Protein AF-A0A0F5JT23-F1 (afdb_monomer)

Structure (mmCIF, N/CA/C/O backbone):
data_AF-A0A0F5JT23-F1
#
_entry.id   AF-A0A0F5JT23-F1
#
loop_
_atom_site.group_PDB
_atom_site.id
_atom_site.type_symbol
_atom_site.label_atom_id
_atom_site.label_alt_id
_atom_site.label_comp_id
_atom_site.label_asym_id
_atom_site.label_entity_id
_atom_site.label_seq_id
_atom_site.pdbx_PDB_ins_code
_atom_site.Cartn_x
_atom_site.Cartn_y
_atom_site.Cartn_z
_atom_site.occupancy
_atom_site.B_iso_or_equiv
_atom_site.auth_seq_id
_atom_site.auth_comp_id
_atom_site.auth_asym_id
_atom_site.auth_atom_id
_atom_site.pdbx_PDB_model_num
ATOM 1 N N . GLY A 1 1 ? 12.161 3.524 -13.249 1.00 69.69 1 GLY A N 1
ATOM 2 C CA . GLY A 1 1 ? 11.222 4.625 -12.947 1.00 69.69 1 GLY A CA 1
ATOM 3 C C . GLY A 1 1 ? 10.825 4.590 -11.484 1.00 69.69 1 GLY A C 1
ATOM 4 O O . GLY A 1 1 ? 11.031 3.558 -10.854 1.00 69.69 1 GLY A O 1
ATOM 5 N N . VAL A 1 2 ? 10.285 5.692 -10.959 1.00 81.62 2 VAL A N 1
ATOM 6 C CA . VAL A 1 2 ? 9.721 5.783 -9.599 1.00 81.62 2 VAL A CA 1
ATOM 7 C C . VAL A 1 2 ? 8.286 6.288 -9.714 1.00 81.62 2 VAL A C 1
ATOM 9 O O . VAL A 1 2 ? 8.037 7.221 -10.479 1.00 81.62 2 VAL A O 1
ATOM 12 N N . LEU A 1 3 ? 7.357 5.660 -8.994 1.00 84.88 3 LEU A N 1
ATOM 13 C CA . LEU A 1 3 ? 5.986 6.149 -8.838 1.00 84.88 3 LEU A CA 1
ATOM 14 C C . LEU A 1 3 ? 5.883 6.924 -7.523 1.00 84.88 3 LEU A C 1
ATOM 16 O O . LEU A 1 3 ? 6.109 6.334 -6.473 1.00 84.88 3 LEU A O 1
ATOM 20 N N . GLU A 1 4 ? 5.520 8.204 -7.578 1.00 87.69 4 GLU A N 1
ATOM 21 C CA . GLU A 1 4 ? 5.377 9.054 -6.391 1.00 87.69 4 GLU A CA 1
ATOM 22 C C . GLU A 1 4 ? 3.902 9.265 -6.023 1.00 87.69 4 GLU A C 1
ATOM 24 O O . GLU A 1 4 ? 3.092 9.677 -6.858 1.00 87.69 4 GLU A O 1
ATOM 29 N N . LEU A 1 5 ? 3.568 9.014 -4.756 1.00 87.38 5 LEU A N 1
ATOM 30 C CA . LEU A 1 5 ? 2.253 9.225 -4.152 1.00 87.38 5 LEU A CA 1
ATOM 31 C C . LEU A 1 5 ? 2.335 10.368 -3.126 1.00 87.38 5 LEU A C 1
ATOM 33 O O . LEU A 1 5 ? 2.760 10.189 -1.984 1.00 87.38 5 LEU A O 1
ATOM 37 N N . GLY A 1 6 ? 1.942 11.574 -3.539 1.00 87.31 6 GLY A N 1
ATOM 38 C CA . GLY A 1 6 ? 1.946 12.761 -2.680 1.00 87.31 6 GLY A CA 1
ATOM 39 C C . GLY A 1 6 ? 0.677 12.895 -1.833 1.00 87.31 6 GLY A C 1
ATOM 40 O O . GLY A 1 6 ? -0.428 12.689 -2.325 1.00 87.31 6 GLY A O 1
ATOM 41 N N . GLY A 1 7 ? 0.829 13.292 -0.568 1.00 87.56 7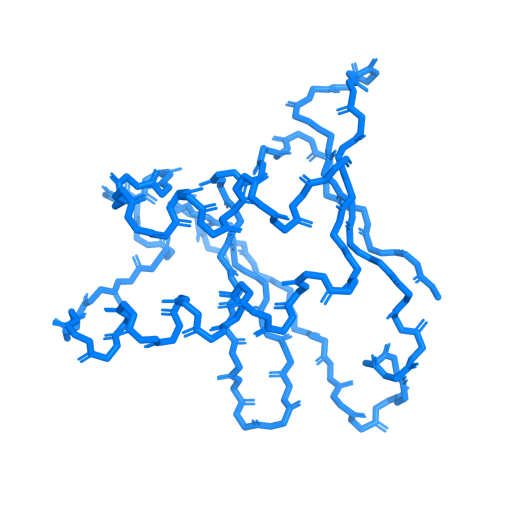 GLY A N 1
ATOM 42 C CA . GLY A 1 7 ? -0.273 13.454 0.388 1.00 87.56 7 GLY A CA 1
ATOM 43 C C . GLY A 1 7 ? -0.829 12.138 0.938 1.00 87.56 7 GLY A C 1
ATOM 44 O O . GLY A 1 7 ? -1.926 12.126 1.489 1.00 87.56 7 GLY A O 1
ATOM 45 N N . VAL A 1 8 ? -0.090 11.038 0.775 1.00 90.44 8 VAL A N 1
ATOM 46 C CA . VAL A 1 8 ? -0.505 9.682 1.150 1.00 90.44 8 VAL A CA 1
ATOM 47 C C . VAL A 1 8 ? 0.564 9.077 2.056 1.00 90.44 8 VAL A C 1
ATOM 49 O O . VAL A 1 8 ? 1.751 9.195 1.758 1.00 90.44 8 VAL A O 1
ATOM 52 N N . SER A 1 9 ? 0.152 8.474 3.173 1.00 92.44 9 SER A N 1
ATOM 53 C CA . SER A 1 9 ? 1.022 7.661 4.030 1.00 92.44 9 SER A CA 1
ATOM 54 C C . SER A 1 9 ? 1.034 6.208 3.566 1.00 92.44 9 SER A C 1
ATOM 56 O O . SER A 1 9 ? 0.093 5.734 2.933 1.00 92.44 9 SER A O 1
ATOM 58 N N . GLU A 1 10 ? 2.074 5.478 3.939 1.00 93.69 10 GLU A N 1
ATOM 59 C CA . GLU A 1 10 ? 2.296 4.075 3.575 1.00 93.69 10 GLU A CA 1
ATOM 60 C C . GLU A 1 10 ? 1.129 3.184 4.034 1.00 93.69 10 GLU A C 1
ATOM 62 O O . GLU A 1 10 ? 0.701 2.276 3.327 1.00 93.69 10 GLU A O 1
ATOM 67 N N . GLU A 1 11 ? 0.564 3.495 5.204 1.00 95.06 11 GLU A N 1
ATOM 68 C CA . GLU A 1 11 ? -0.572 2.792 5.817 1.00 95.06 11 GLU A CA 1
ATOM 69 C C . GLU A 1 11 ? -1.903 3.014 5.081 1.00 95.06 11 GLU A C 1
ATOM 71 O O . GLU A 1 11 ? -2.887 2.329 5.360 1.00 95.06 11 GLU A O 1
ATOM 76 N N . ASN A 1 12 ? -1.942 3.956 4.138 1.00 95.25 12 ASN A N 1
ATOM 77 C CA . ASN A 1 12 ? -3.107 4.237 3.304 1.00 95.25 12 ASN A CA 1
ATOM 78 C C . ASN A 1 12 ? -2.957 3.653 1.891 1.00 95.25 12 ASN A C 1
ATOM 80 O O . ASN A 1 12 ? -3.821 3.881 1.048 1.00 95.25 12 ASN A O 1
ATOM 84 N N . VAL A 1 13 ? -1.882 2.909 1.614 1.00 95.50 13 VAL A N 1
ATOM 85 C CA . VAL A 1 13 ? -1.628 2.302 0.303 1.00 95.50 13 VAL A CA 1
ATOM 86 C C . VAL A 1 13 ? -1.841 0.798 0.378 1.00 95.50 13 VAL A C 1
ATOM 88 O O . VAL A 1 13 ? -1.176 0.097 1.139 1.00 95.50 13 VAL A O 1
ATOM 91 N N . TRP A 1 14 ? -2.742 0.287 -0.456 1.00 96.44 14 TRP A N 1
ATOM 92 C CA . TRP A 1 14 ? -2.987 -1.139 -0.613 1.00 96.44 14 TRP A CA 1
ATOM 93 C C . TRP A 1 14 ? -2.448 -1.642 -1.949 1.00 96.44 14 TRP A C 1
ATOM 95 O O . TRP A 1 14 ? -2.755 -1.099 -3.010 1.00 96.44 14 TRP A O 1
ATOM 105 N N . PHE A 1 15 ? -1.663 -2.713 -1.904 1.00 95.25 15 PHE A N 1
ATOM 106 C CA . PHE A 1 15 ? -1.109 -3.368 -3.079 1.00 95.25 15 PHE A CA 1
ATOM 107 C C . PHE A 1 15 ? -1.836 -4.673 -3.358 1.00 95.25 15 PHE A C 1
ATOM 109 O O . PHE A 1 15 ? -2.000 -5.528 -2.487 1.00 95.25 15 PHE A O 1
ATOM 116 N N . LYS A 1 16 ? -2.233 -4.855 -4.614 1.00 93.06 16 LYS A N 1
ATOM 117 C CA . LYS A 1 16 ? -2.961 -6.035 -5.056 1.00 93.06 16 LYS A CA 1
ATOM 118 C C . LYS A 1 16 ? -2.466 -6.489 -6.413 1.00 93.06 16 LYS A C 1
ATOM 120 O O . LYS A 1 16 ? -2.389 -5.707 -7.353 1.00 93.06 16 LYS A O 1
ATOM 125 N N . ARG A 1 17 ? -2.196 -7.783 -6.542 1.00 90.50 17 ARG A N 1
ATOM 126 C CA . ARG A 1 17 ? -1.915 -8.387 -7.843 1.00 90.50 17 ARG A CA 1
ATOM 127 C C . ARG A 1 17 ? -3.222 -8.783 -8.527 1.00 90.50 17 ARG A C 1
ATOM 129 O O . ARG A 1 17 ? -4.038 -9.490 -7.934 1.00 90.50 17 ARG A O 1
ATOM 136 N N . VAL A 1 18 ? -3.422 -8.333 -9.762 1.00 89.50 18 VAL A N 1
ATOM 137 C CA . VAL A 1 18 ? -4.599 -8.657 -10.581 1.00 89.50 18 VAL A CA 1
ATOM 138 C C . VAL A 1 18 ? -4.114 -9.273 -11.887 1.00 89.50 18 VAL A C 1
ATOM 140 O O . VAL A 1 18 ? -3.669 -8.574 -12.789 1.00 89.50 18 VAL A O 1
ATOM 143 N N . GLY A 1 19 ? -4.163 -10.605 -11.968 1.00 88.38 19 GLY A N 1
ATOM 144 C CA . GLY A 1 19 ? -3.475 -11.330 -13.037 1.00 88.38 19 GLY A CA 1
ATOM 145 C C . GLY A 1 19 ? -1.964 -11.109 -12.935 1.00 88.38 19 GLY A C 1
ATOM 146 O O . GLY A 1 19 ? -1.359 -11.425 -11.908 1.00 88.38 19 GLY A O 1
ATOM 147 N N . ASP A 1 20 ? -1.374 -10.531 -13.976 1.00 85.94 20 ASP A N 1
ATOM 148 C CA . ASP A 1 20 ? 0.044 -10.160 -13.993 1.00 85.94 20 ASP A CA 1
ATOM 149 C C . ASP A 1 20 ? 0.307 -8.700 -13.613 1.00 85.94 20 ASP A C 1
ATOM 151 O O . ASP A 1 20 ? 1.455 -8.334 -13.369 1.00 85.94 20 ASP A O 1
ATOM 155 N N . ASP A 1 21 ? -0.739 -7.888 -13.476 1.00 89.25 21 ASP A N 1
ATOM 156 C CA . ASP A 1 21 ? -0.612 -6.461 -13.207 1.00 89.25 21 ASP A CA 1
ATOM 157 C C . ASP A 1 21 ? -0.555 -6.166 -11.705 1.00 89.25 21 ASP A C 1
ATOM 159 O O . ASP A 1 21 ? -1.164 -6.865 -10.881 1.00 89.25 21 ASP A O 1
ATOM 163 N N . LEU A 1 22 ? 0.143 -5.083 -11.348 1.00 90.19 22 LEU A N 1
ATOM 164 C CA . LEU A 1 22 ? 0.075 -4.521 -10.003 1.00 90.19 22 LEU A CA 1
ATOM 165 C C . LEU A 1 22 ? -0.983 -3.424 -9.965 1.00 90.19 22 LEU A C 1
ATOM 167 O O . LEU A 1 22 ? -0.900 -2.421 -10.670 1.00 90.19 22 LEU A O 1
ATOM 171 N N . GLN A 1 23 ? -1.941 -3.579 -9.069 1.00 92.62 23 GLN A N 1
ATOM 172 C CA . GLN A 1 23 ? -2.881 -2.545 -8.698 1.00 92.62 23 GLN A CA 1
ATOM 173 C C . GLN A 1 23 ? -2.451 -1.912 -7.369 1.00 92.62 23 GLN A C 1
ATOM 175 O O . GLN A 1 23 ? -2.170 -2.611 -6.395 1.00 92.62 23 GLN A O 1
ATOM 180 N N . VAL A 1 24 ? -2.403 -0.584 -7.349 1.00 93.81 24 VAL A N 1
ATOM 181 C CA . VAL A 1 24 ? -2.156 0.244 -6.168 1.00 93.81 24 VAL A CA 1
ATOM 182 C C . VAL A 1 24 ? -3.448 0.994 -5.874 1.00 93.81 24 VAL A C 1
ATOM 184 O O . VAL A 1 24 ? -3.928 1.734 -6.731 1.00 93.81 24 VAL A O 1
ATOM 187 N N . GLU A 1 25 ? -4.037 0.780 -4.707 1.00 95.38 25 GLU A N 1
ATOM 188 C CA . GLU A 1 25 ? -5.311 1.374 -4.292 1.00 95.38 25 GLU A CA 1
ATOM 189 C C . GLU A 1 25 ? -5.082 2.243 -3.055 1.00 95.38 25 GLU A C 1
ATOM 191 O O . GLU A 1 25 ? -4.308 1.876 -2.170 1.00 95.38 25 GLU A O 1
ATOM 196 N N . LEU A 1 26 ? -5.737 3.402 -2.992 1.00 94.81 26 LEU A N 1
ATOM 197 C CA . LEU A 1 26 ? -5.685 4.258 -1.810 1.00 94.81 26 LEU A CA 1
ATOM 198 C C . LEU A 1 26 ? -6.869 3.909 -0.899 1.00 94.81 26 LEU A C 1
ATOM 200 O O . LEU A 1 26 ? -8.035 4.050 -1.283 1.00 94.81 26 LEU A O 1
ATOM 204 N N . MET A 1 27 ? -6.542 3.458 0.311 1.00 95.94 27 MET A N 1
ATOM 205 C CA . MET A 1 27 ? -7.476 3.053 1.358 1.00 95.94 27 MET A CA 1
ATOM 206 C C . MET A 1 27 ? -8.601 4.079 1.559 1.00 95.94 27 MET A C 1
ATOM 208 O O . MET A 1 27 ? -8.364 5.274 1.723 1.00 95.94 27 MET A O 1
ATOM 212 N N . GLY A 1 28 ? -9.848 3.612 1.545 1.00 95.31 28 GLY A N 1
ATOM 213 C CA . GLY A 1 28 ? -11.029 4.437 1.800 1.00 95.31 28 GLY A CA 1
ATOM 214 C C . GLY A 1 28 ? -11.471 5.333 0.643 1.00 95.31 28 GLY A C 1
ATOM 215 O O . GLY A 1 28 ? -12.401 6.124 0.819 1.00 95.31 28 GLY A O 1
ATOM 216 N N . THR A 1 29 ? -10.834 5.227 -0.525 1.00 94.06 29 THR A N 1
ATOM 217 C CA . THR A 1 29 ? -11.139 6.044 -1.707 1.00 94.06 29 THR A CA 1
ATOM 218 C C . THR A 1 29 ? -11.312 5.184 -2.956 1.00 94.06 29 THR A C 1
ATOM 220 O O . THR A 1 29 ? -10.901 4.030 -2.995 1.00 94.06 29 THR A O 1
ATOM 223 N N . SER A 1 30 ? -11.866 5.763 -4.023 1.00 92.44 30 SER A N 1
ATOM 224 C CA . SER A 1 30 ? -11.914 5.118 -5.342 1.00 92.44 30 SER A CA 1
ATOM 225 C C . SER A 1 30 ? -10.617 5.253 -6.150 1.00 92.44 30 SER A C 1
ATOM 227 O O . SER A 1 30 ? -10.573 4.798 -7.298 1.00 92.44 30 SER A O 1
ATOM 229 N N . ASP A 1 31 ? -9.596 5.915 -5.600 1.00 92.31 31 ASP A N 1
ATOM 230 C CA . ASP A 1 31 ? -8.358 6.197 -6.315 1.00 92.31 31 ASP A CA 1
ATOM 231 C C . ASP A 1 31 ? -7.522 4.926 -6.445 1.00 92.31 31 ASP A C 1
ATOM 233 O O . ASP A 1 31 ? -7.213 4.232 -5.473 1.00 92.31 31 ASP A O 1
ATOM 237 N N . LYS A 1 32 ? -7.159 4.615 -7.690 1.00 91.69 32 LYS A N 1
ATOM 238 C CA . LYS A 1 32 ? -6.358 3.444 -8.026 1.00 91.69 32 LYS A CA 1
ATOM 239 C C . LYS A 1 32 ? -5.453 3.708 -9.211 1.00 91.69 32 LYS A C 1
ATOM 241 O O . LYS A 1 32 ? -5.817 4.404 -10.158 1.00 91.69 32 LYS A O 1
ATOM 246 N N . ILE A 1 33 ? -4.296 3.072 -9.177 1.00 90.31 33 ILE A N 1
ATOM 247 C CA . ILE A 1 33 ? -3.313 3.054 -10.250 1.00 90.31 33 ILE A CA 1
ATOM 248 C C . ILE A 1 33 ? -3.106 1.594 -10.634 1.00 90.31 33 ILE A C 1
ATOM 250 O O . ILE A 1 33 ? -2.964 0.727 -9.776 1.00 90.31 33 ILE A O 1
ATOM 254 N N . THR A 1 34 ? -3.110 1.302 -11.930 1.00 90.12 34 THR A N 1
ATOM 255 C CA . THR A 1 34 ? -2.810 -0.038 -12.443 1.00 90.12 34 THR A CA 1
ATOM 256 C C . THR A 1 34 ? -1.536 0.030 -13.263 1.00 90.12 34 THR A C 1
ATOM 258 O O . THR A 1 34 ? -1.456 0.755 -14.253 1.00 90.12 34 THR A O 1
ATOM 261 N N . ILE A 1 35 ? -0.535 -0.717 -12.821 1.00 86.62 35 ILE A N 1
ATOM 262 C CA . ILE A 1 35 ? 0.764 -0.850 -13.461 1.00 86.62 35 ILE A CA 1
ATOM 263 C C . ILE A 1 35 ? 0.715 -2.133 -14.282 1.00 86.62 35 ILE A C 1
ATOM 265 O O . ILE A 1 35 ? 0.782 -3.237 -13.742 1.00 86.62 35 ILE A O 1
ATOM 269 N N . LEU A 1 36 ? 0.548 -1.957 -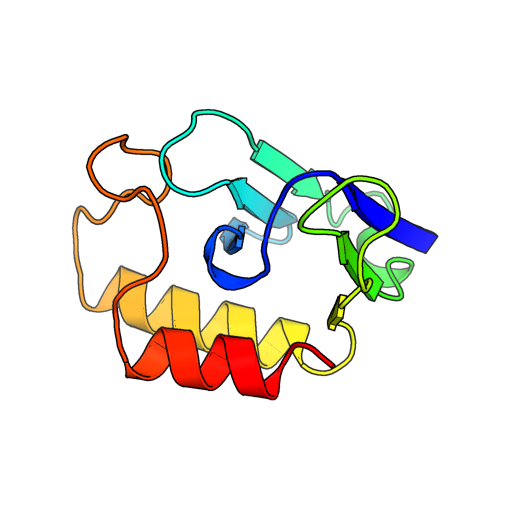15.591 1.00 84.56 36 LEU A N 1
ATOM 270 C CA . LEU A 1 36 ? 0.421 -3.058 -16.539 1.00 84.56 36 LEU A CA 1
ATOM 271 C C . LEU A 1 36 ? 1.768 -3.759 -16.739 1.00 84.56 36 LEU A C 1
ATOM 273 O O . LEU A 1 36 ? 2.778 -3.119 -17.052 1.00 84.56 36 LEU A O 1
ATOM 277 N N . SER A 1 37 ? 1.757 -5.079 -16.609 1.00 77.69 37 SER A N 1
ATOM 278 C CA . SER A 1 37 ? 2.906 -5.965 -16.810 1.00 77.69 37 SER A CA 1
ATOM 279 C C . SER A 1 37 ? 3.438 -5.941 -18.247 1.00 77.69 37 SER A C 1
ATOM 281 O O . SER A 1 37 ? 4.651 -5.944 -18.458 1.00 77.69 37 SER A O 1
ATOM 283 N N . GLU A 1 38 ? 2.544 -5.839 -19.235 1.00 68.06 38 GLU A N 1
ATOM 284 C CA . GLU A 1 38 ? 2.874 -5.892 -20.668 1.00 68.06 38 GLU A CA 1
ATOM 285 C C . GLU A 1 38 ? 3.713 -4.702 -21.160 1.00 68.06 38 GLU A C 1
ATOM 287 O O . GLU A 1 38 ? 4.400 -4.809 -22.173 1.00 68.06 38 GLU A O 1
ATOM 292 N N . ASN A 1 39 ? 3.701 -3.572 -20.446 1.00 61.00 39 ASN A N 1
ATOM 293 C CA . ASN A 1 39 ? 4.397 -2.359 -20.883 1.00 61.00 39 ASN A CA 1
ATOM 294 C C . ASN A 1 39 ? 5.853 -2.263 -20.396 1.00 61.00 39 ASN A C 1
ATOM 296 O O . ASN A 1 39 ? 6.418 -1.173 -20.422 1.00 61.00 39 ASN A O 1
ATOM 300 N N . SER A 1 40 ? 6.456 -3.347 -19.891 1.00 58.53 40 SER A N 1
ATOM 301 C CA . SER A 1 40 ? 7.788 -3.359 -19.245 1.00 58.53 40 SER A CA 1
ATOM 302 C C . SER A 1 40 ? 7.907 -2.484 -17.990 1.00 58.53 40 SER A C 1
ATOM 304 O O . SER A 1 40 ? 8.826 -2.695 -17.205 1.00 58.53 40 SER A O 1
ATOM 306 N N . TYR A 1 41 ? 6.964 -1.569 -17.734 1.00 61.25 41 TYR A N 1
ATOM 307 C CA . TYR A 1 41 ? 6.959 -0.672 -16.582 1.00 61.25 41 TYR A CA 1
ATOM 308 C C . TYR A 1 41 ? 7.027 -1.414 -15.260 1.00 61.25 41 TYR A C 1
ATOM 310 O O . TYR A 1 41 ? 7.699 -0.928 -14.368 1.00 61.25 41 TYR A O 1
ATOM 318 N N . TRP A 1 42 ? 6.405 -2.587 -15.125 1.00 65.19 42 TRP A N 1
ATOM 319 C CA . TRP A 1 42 ? 6.557 -3.396 -13.914 1.00 65.19 42 TRP A CA 1
ATOM 320 C C . TRP A 1 42 ? 8.005 -3.863 -13.696 1.00 65.19 42 TRP A C 1
ATOM 322 O O . TRP A 1 42 ? 8.523 -3.780 -12.589 1.00 65.19 42 TRP A O 1
ATOM 332 N N . ASN A 1 43 ? 8.688 -4.275 -14.768 1.00 65.12 43 ASN A N 1
ATOM 333 C CA . ASN A 1 43 ? 10.096 -4.678 -14.722 1.00 65.12 43 ASN A CA 1
ATOM 334 C C . ASN A 1 43 ? 11.055 -3.475 -14.612 1.00 65.12 43 ASN A C 1
ATOM 336 O O . ASN A 1 43 ? 12.202 -3.637 -14.203 1.00 65.12 43 ASN A O 1
ATOM 340 N N . GLU A 1 44 ? 10.602 -2.276 -14.987 1.00 67.94 44 GLU A N 1
ATOM 341 C CA . GLU A 1 44 ? 11.360 -1.020 -14.925 1.00 67.94 44 GLU A CA 1
ATOM 342 C C . GLU A 1 44 ? 11.035 -0.164 -13.688 1.00 67.94 44 GLU A C 1
ATOM 344 O O . GLU A 1 44 ? 11.712 0.843 -13.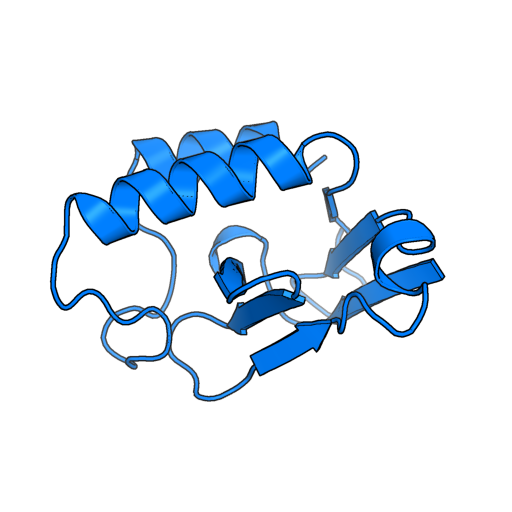434 1.00 67.94 44 GLU A O 1
ATOM 349 N N . LEU A 1 45 ? 9.996 -0.513 -12.926 1.00 72.56 45 LEU A N 1
ATOM 350 C CA . LEU A 1 45 ? 9.612 0.169 -11.697 1.00 72.56 45 LEU A CA 1
ATOM 351 C C . LEU A 1 45 ? 10.621 -0.218 -10.621 1.00 72.56 45 LEU A C 1
ATOM 353 O O . LEU A 1 45 ? 10.614 -1.329 -10.105 1.00 72.56 45 LEU A O 1
ATOM 357 N N . GLY A 1 46 ? 11.527 0.710 -10.323 1.00 77.25 46 GLY A N 1
ATOM 358 C CA . GLY A 1 46 ? 12.580 0.487 -9.340 1.00 77.25 46 GLY A CA 1
ATOM 359 C C . GLY A 1 46 ? 12.081 0.677 -7.914 1.00 77.25 46 GLY A C 1
ATOM 360 O O . GLY A 1 46 ? 12.592 0.024 -7.014 1.00 77.25 46 GLY A O 1
ATOM 361 N N . ALA A 1 47 ? 11.097 1.562 -7.724 1.00 85.50 47 ALA A N 1
ATOM 362 C CA . ALA A 1 47 ? 10.515 1.858 -6.424 1.00 85.50 47 ALA A CA 1
ATOM 363 C C . ALA A 1 47 ? 9.156 2.570 -6.535 1.00 85.50 47 ALA A C 1
ATOM 365 O O . ALA A 1 47 ? 8.835 3.190 -7.557 1.00 85.50 47 ALA A O 1
ATOM 366 N N . ILE A 1 48 ? 8.395 2.528 -5.444 1.00 89.06 48 ILE A N 1
ATOM 367 C CA . ILE A 1 48 ? 7.222 3.369 -5.191 1.00 89.06 48 ILE A CA 1
ATOM 368 C C . ILE A 1 48 ? 7.541 4.223 -3.967 1.00 89.06 48 ILE A C 1
ATOM 370 O O . ILE A 1 48 ? 8.093 3.715 -2.993 1.00 89.06 48 ILE A O 1
ATOM 374 N N . THR A 1 49 ? 7.219 5.510 -4.018 1.00 92.00 49 THR A N 1
ATOM 375 C CA . THR A 1 49 ? 7.451 6.444 -2.920 1.00 92.00 49 THR A CA 1
ATOM 376 C C . THR A 1 49 ? 6.159 7.090 -2.443 1.00 92.00 49 THR A C 1
ATOM 378 O O . THR A 1 49 ? 5.252 7.360 -3.232 1.00 92.00 49 THR A O 1
ATOM 381 N N . THR A 1 50 ? 6.080 7.362 -1.146 1.00 91.19 50 THR A N 1
ATOM 382 C CA . THR A 1 50 ? 4.981 8.081 -0.493 1.00 91.19 50 THR A CA 1
ATOM 383 C C . THR A 1 50 ? 5.524 9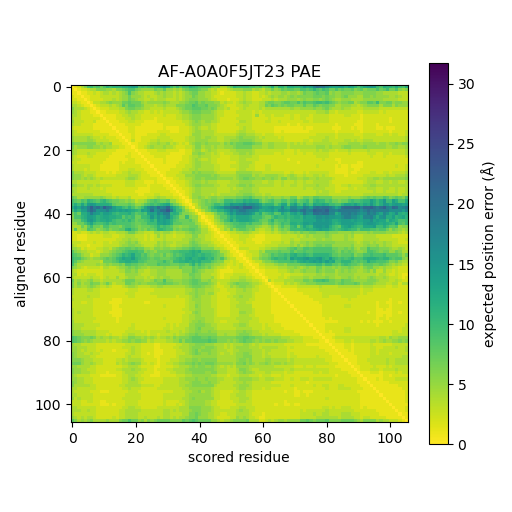.303 0.214 1.00 91.19 50 THR A C 1
ATOM 385 O O . THR A 1 50 ? 6.589 9.253 0.823 1.00 91.19 50 THR A O 1
ATOM 388 N N . THR A 1 51 ? 4.783 10.407 0.165 1.00 91.12 51 THR A N 1
ATOM 389 C CA . THR A 1 51 ? 5.100 11.600 0.954 1.00 91.12 51 THR A CA 1
ATOM 390 C C . THR A 1 51 ? 3.825 12.070 1.643 1.00 91.12 51 THR A C 1
ATOM 392 O O . THR A 1 51 ? 2.989 12.725 1.023 1.00 91.12 51 THR A O 1
ATOM 395 N N . ALA A 1 52 ? 3.665 11.760 2.934 1.00 87.69 52 ALA A N 1
ATOM 396 C CA . ALA A 1 52 ? 2.411 11.968 3.674 1.00 87.69 52 ALA A CA 1
ATOM 397 C C . ALA A 1 52 ? 1.943 13.435 3.747 1.00 87.69 52 ALA A C 1
ATOM 399 O O . ALA A 1 52 ? 0.772 13.722 3.985 1.00 87.69 52 ALA A O 1
ATOM 400 N N . SER A 1 53 ? 2.844 14.397 3.560 1.00 86.25 53 SER A N 1
ATOM 401 C CA . SER A 1 53 ? 2.521 15.824 3.506 1.00 86.25 53 SER A CA 1
ATOM 402 C C . SER A 1 53 ? 3.461 16.540 2.539 1.00 86.25 53 SER A C 1
ATOM 404 O O . SER A 1 53 ? 4.606 16.113 2.402 1.00 86.25 53 SER A O 1
ATOM 406 N N . PRO A 1 54 ? 3.040 17.637 1.882 1.00 80.62 54 PRO A N 1
ATOM 407 C CA . PRO A 1 54 ? 3.920 18.388 0.990 1.00 80.62 54 PRO A CA 1
ATOM 408 C C . PRO A 1 54 ? 5.219 18.807 1.698 1.00 80.62 54 PRO A C 1
ATOM 410 O O . PRO A 1 54 ? 5.177 19.517 2.701 1.00 80.62 54 PRO A O 1
ATOM 413 N N . GLY A 1 55 ? 6.369 18.352 1.189 1.00 77.69 55 GLY A N 1
ATOM 414 C CA . GLY A 1 55 ? 7.688 18.607 1.789 1.00 77.69 55 GLY A CA 1
ATOM 415 C C . GLY A 1 55 ? 8.027 17.767 3.030 1.00 77.69 55 GLY A C 1
ATOM 416 O O . GLY A 1 55 ? 9.001 18.078 3.713 1.00 77.69 55 GLY A O 1
ATOM 417 N N . GLY A 1 56 ? 7.227 16.744 3.344 1.00 80.62 56 GLY A N 1
ATOM 418 C CA . GLY A 1 56 ? 7.495 15.779 4.411 1.00 80.62 56 GLY A CA 1
ATOM 419 C C . GLY A 1 56 ? 8.534 14.721 4.029 1.00 80.62 56 GLY A C 1
ATOM 420 O O . GLY A 1 56 ? 9.101 14.748 2.938 1.00 80.62 56 GLY A O 1
ATOM 421 N N . THR A 1 57 ? 8.777 13.778 4.941 1.00 85.94 57 THR A N 1
ATOM 422 C CA . THR A 1 57 ? 9.648 12.626 4.679 1.00 85.94 57 THR A CA 1
ATOM 423 C C . THR A 1 57 ? 9.032 11.747 3.602 1.00 85.94 57 THR A C 1
ATOM 425 O O . THR A 1 57 ? 7.859 11.383 3.691 1.00 85.94 57 THR A O 1
ATOM 428 N N . THR A 1 58 ? 9.840 11.415 2.602 1.00 90.19 58 THR A N 1
ATOM 429 C CA . THR A 1 58 ? 9.492 10.429 1.589 1.00 90.19 58 THR A CA 1
ATOM 430 C C . THR A 1 58 ? 9.881 9.047 2.091 1.00 90.19 58 THR A C 1
ATOM 432 O O . THR A 1 58 ? 11.053 8.844 2.404 1.00 90.19 58 THR A O 1
ATOM 435 N N . ALA A 1 59 ? 8.927 8.122 2.155 1.00 90.38 59 ALA A N 1
ATOM 436 C CA . ALA A 1 59 ? 9.226 6.707 2.341 1.00 90.38 59 ALA A CA 1
ATOM 437 C C . ALA A 1 59 ? 9.281 6.013 0.984 1.00 90.38 59 ALA A C 1
ATOM 439 O O . ALA A 1 59 ? 8.605 6.420 0.033 1.00 90.38 59 ALA A O 1
ATOM 440 N N . GLN A 1 60 ? 10.081 4.957 0.895 1.00 91.94 60 GLN A N 1
ATOM 441 C CA . GLN A 1 60 ? 10.259 4.188 -0.327 1.00 91.94 60 GLN A CA 1
ATOM 442 C C . GLN A 1 60 ? 10.008 2.699 -0.091 1.00 91.94 60 GLN A C 1
ATOM 444 O O . GLN A 1 60 ? 10.451 2.132 0.904 1.00 91.94 60 GLN A O 1
ATOM 449 N N . VAL A 1 61 ? 9.354 2.044 -1.050 1.00 90.50 61 VAL A N 1
ATOM 450 C CA . VAL A 1 61 ? 9.295 0.584 -1.146 1.00 90.50 61 VAL A CA 1
ATOM 451 C C . VAL A 1 61 ? 9.858 0.120 -2.487 1.00 90.50 61 VAL A C 1
ATOM 453 O O . VAL A 1 61 ? 9.486 0.617 -3.552 1.00 90.50 61 VAL A O 1
ATOM 456 N N . ASP A 1 62 ? 10.768 -0.850 -2.428 1.00 86.81 62 ASP A N 1
ATOM 457 C CA . ASP A 1 62 ? 11.398 -1.478 -3.590 1.00 86.81 62 ASP A CA 1
ATOM 458 C C . ASP A 1 62 ? 11.427 -3.013 -3.447 1.00 86.81 62 ASP A C 1
ATOM 460 O O . ASP A 1 62 ? 10.464 -3.706 -3.765 1.00 86.81 62 ASP A O 1
ATOM 464 N N . SER A 1 63 ? 12.501 -3.559 -2.895 1.00 85.12 63 SER A N 1
ATOM 465 C CA . SER A 1 63 ? 12.735 -4.960 -2.568 1.00 85.12 63 SER A CA 1
ATOM 466 C C . SER A 1 63 ? 11.665 -5.569 -1.651 1.00 85.12 63 SER A C 1
ATOM 468 O O . SER A 1 63 ? 11.322 -6.742 -1.812 1.00 85.12 63 SER A O 1
ATOM 470 N N . GLY A 1 64 ? 11.089 -4.774 -0.742 1.00 88.81 64 GLY A N 1
ATOM 471 C CA . GLY A 1 64 ? 10.005 -5.189 0.154 1.00 88.81 64 GLY A CA 1
ATOM 472 C C . GLY A 1 64 ? 8.630 -5.317 -0.517 1.00 88.81 64 GLY A C 1
ATOM 473 O O . GLY A 1 64 ? 7.726 -5.927 0.057 1.00 88.81 64 GLY A O 1
ATOM 474 N N . LEU A 1 65 ? 8.457 -4.803 -1.743 1.00 89.31 65 LEU A N 1
ATOM 475 C CA . LEU A 1 65 ? 7.147 -4.708 -2.401 1.00 89.31 65 LEU A CA 1
ATOM 476 C C . LEU A 1 65 ? 6.488 -6.078 -2.594 1.00 89.31 65 LEU A C 1
ATOM 478 O O . LEU A 1 65 ? 5.304 -6.246 -2.314 1.00 89.31 65 LEU A O 1
ATOM 482 N N . ASN A 1 66 ? 7.255 -7.085 -3.018 1.00 88.88 66 ASN A N 1
ATOM 483 C CA . ASN A 1 66 ? 6.720 -8.432 -3.237 1.00 88.88 66 ASN A CA 1
ATOM 484 C C . ASN A 1 66 ? 6.243 -9.092 -1.935 1.00 88.88 66 ASN A C 1
ATOM 486 O O . ASN A 1 66 ? 5.222 -9.778 -1.933 1.00 88.88 66 ASN A O 1
ATOM 490 N N . GLN A 1 67 ? 6.960 -8.878 -0.828 1.00 91.19 67 GLN A N 1
ATOM 491 C CA . GLN A 1 67 ? 6.559 -9.396 0.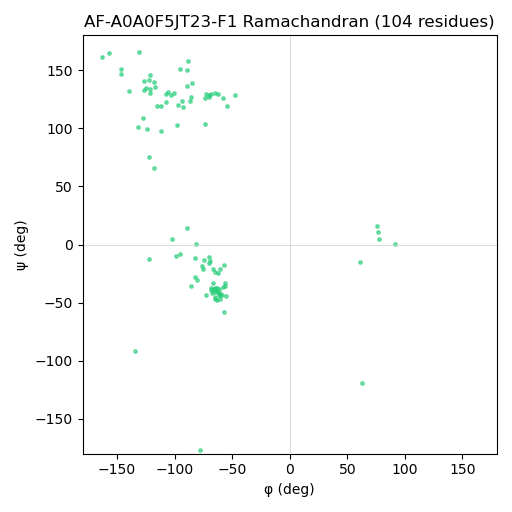482 1.00 91.19 67 GLN A CA 1
ATOM 492 C C . GLN A 1 67 ? 5.294 -8.696 0.981 1.00 91.19 67 GLN A C 1
ATOM 494 O O . GLN A 1 67 ? 4.403 -9.348 1.523 1.00 91.19 67 GLN A O 1
ATOM 499 N N . LEU A 1 68 ? 5.190 -7.388 0.740 1.00 93.81 68 LEU A N 1
ATOM 500 C CA . LEU A 1 68 ? 4.012 -6.605 1.085 1.00 93.81 68 LEU A CA 1
ATOM 501 C C . LEU A 1 68 ? 2.773 -7.045 0.290 1.00 93.81 68 LEU A C 1
ATOM 503 O O . LEU A 1 68 ? 1.729 -7.303 0.888 1.00 93.81 68 LEU A O 1
ATOM 507 N N . ILE A 1 69 ? 2.906 -7.221 -1.033 1.00 93.38 69 ILE A N 1
ATOM 508 C CA . ILE A 1 69 ? 1.841 -7.758 -1.899 1.00 93.38 69 ILE A CA 1
ATOM 509 C C . ILE A 1 69 ? 1.367 -9.121 -1.384 1.00 93.38 69 ILE A C 1
ATOM 511 O O . ILE A 1 69 ? 0.163 -9.366 -1.324 1.00 93.38 69 ILE A O 1
ATOM 515 N N . GLN A 1 70 ? 2.294 -10.004 -0.996 1.00 94.06 70 GLN A N 1
ATOM 516 C CA . GLN A 1 70 ? 1.945 -11.322 -0.468 1.00 94.06 70 GLN A CA 1
ATOM 517 C C . GLN A 1 70 ? 1.157 -11.221 0.845 1.00 94.06 70 GLN A C 1
ATOM 519 O O . GLN A 1 70 ? 0.103 -11.840 0.963 1.00 94.06 70 GLN A O 1
ATOM 524 N N . ALA A 1 71 ? 1.610 -10.403 1.799 1.00 96.00 71 ALA A N 1
ATOM 525 C CA . ALA A 1 71 ? 0.918 -10.219 3.076 1.00 96.00 71 ALA A CA 1
ATOM 526 C C . ALA A 1 71 ? -0.510 -9.670 2.893 1.00 96.00 71 ALA A C 1
ATOM 528 O O . ALA A 1 71 ? -1.456 -10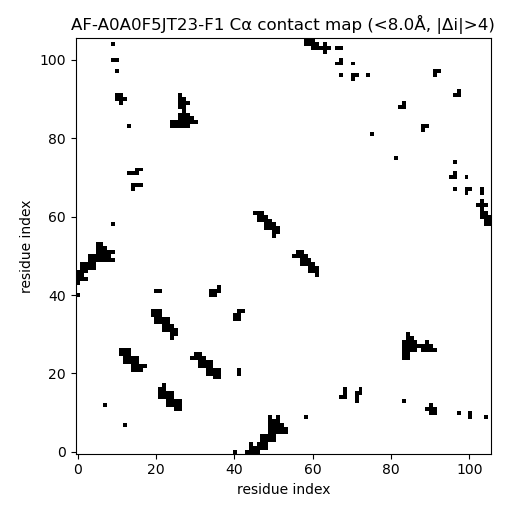.143 3.525 1.00 96.00 71 ALA A O 1
ATOM 529 N N . MET A 1 72 ? -0.687 -8.704 1.988 1.00 96.81 72 MET A N 1
ATOM 530 C CA . MET A 1 72 ? -1.996 -8.136 1.648 1.00 96.81 72 MET A CA 1
ATOM 531 C C . MET A 1 72 ? -2.901 -9.141 0.918 1.00 96.81 72 MET A C 1
ATOM 533 O O . MET A 1 72 ? -4.111 -9.192 1.167 1.00 96.81 72 MET A O 1
ATOM 537 N N . ALA A 1 73 ? -2.333 -9.978 0.046 1.00 95.81 73 ALA A N 1
ATOM 538 C CA . ALA A 1 73 ? -3.063 -11.057 -0.614 1.00 95.81 73 ALA A CA 1
ATOM 539 C C . ALA A 1 73 ? -3.550 -12.109 0.395 1.00 95.81 73 ALA A C 1
ATOM 541 O O . ALA A 1 73 ? -4.725 -12.482 0.360 1.00 95.81 73 ALA A O 1
ATOM 542 N N . ASP A 1 74 ? -2.690 -12.523 1.329 1.00 96.44 74 ASP A N 1
ATOM 543 C CA . ASP A 1 74 ? -3.031 -13.476 2.389 1.00 96.44 74 ASP A CA 1
ATOM 544 C C . ASP A 1 74 ? -4.140 -12.922 3.296 1.00 96.44 74 ASP A C 1
ATOM 546 O O . ASP A 1 74 ? -5.115 -13.620 3.589 1.00 96.44 74 ASP A O 1
ATOM 550 N N . PHE A 1 75 ? -4.055 -11.640 3.668 1.00 96.62 75 PHE A N 1
ATOM 551 C CA . PHE A 1 75 ? -5.107 -10.964 4.428 1.00 96.62 75 PHE A CA 1
ATOM 552 C C . PHE A 1 75 ? -6.439 -10.939 3.669 1.00 96.62 75 PHE A C 1
ATOM 554 O O . PHE A 1 75 ? -7.478 -11.279 4.234 1.00 96.62 75 PHE A O 1
ATOM 561 N N . THR A 1 76 ? -6.425 -10.576 2.384 1.00 95.62 76 THR A N 1
ATOM 562 C CA . THR A 1 76 ? -7.646 -10.524 1.560 1.00 95.62 76 THR A CA 1
ATOM 563 C C . THR A 1 76 ? -8.275 -11.911 1.414 1.00 95.62 76 THR A C 1
ATOM 565 O O . THR A 1 76 ? -9.493 -12.054 1.491 1.00 95.62 76 THR A O 1
ATOM 568 N N . ALA A 1 77 ? -7.455 -12.953 1.245 1.00 94.81 77 ALA A N 1
ATOM 569 C CA . ALA A 1 77 ? -7.923 -14.334 1.171 1.00 94.81 77 ALA A CA 1
ATOM 570 C C . ALA A 1 77 ? -8.561 -14.805 2.490 1.00 94.81 77 ALA A C 1
ATOM 572 O O . ALA A 1 77 ? -9.562 -15.523 2.468 1.00 94.81 77 ALA A O 1
ATOM 573 N N . ALA A 1 78 ? -8.013 -14.376 3.631 1.00 96.50 78 ALA A N 1
ATOM 574 C CA . ALA A 1 78 ? -8.553 -14.665 4.959 1.00 96.50 78 ALA A CA 1
ATOM 575 C C . ALA A 1 78 ? -9.796 -13.829 5.321 1.00 96.50 78 ALA A C 1
ATOM 577 O O . ALA A 1 78 ? -10.554 -14.229 6.205 1.00 96.50 78 ALA A O 1
ATOM 578 N N . ASN A 1 79 ? -10.038 -12.709 4.629 1.00 95.69 79 ASN A N 1
ATOM 579 C CA . ASN A 1 79 ? -11.151 -11.792 4.885 1.00 95.69 79 ASN A CA 1
ATOM 580 C C . ASN A 1 79 ? -12.034 -11.612 3.634 1.00 95.69 79 ASN A C 1
ATOM 582 O O . ASN A 1 79 ? -11.987 -10.565 2.977 1.00 95.69 79 ASN A O 1
ATOM 586 N N . PRO A 1 80 ? -12.873 -12.610 3.289 1.00 92.44 80 PRO A N 1
ATOM 587 C CA . PRO A 1 80 ? -13.780 -12.510 2.152 1.00 92.44 80 PRO A CA 1
ATOM 588 C C . PRO A 1 80 ? -14.719 -11.306 2.293 1.00 92.44 80 PRO A C 1
ATOM 590 O O . PRO A 1 80 ? -15.426 -11.173 3.290 1.00 92.44 80 PRO A O 1
ATOM 593 N N . GLY A 1 81 ? -14.750 -10.442 1.278 1.00 91.88 81 GLY A N 1
ATOM 594 C CA . GLY A 1 81 ? -15.566 -9.223 1.277 1.00 91.88 81 GLY A CA 1
ATOM 595 C C . GLY A 1 81 ? -14.854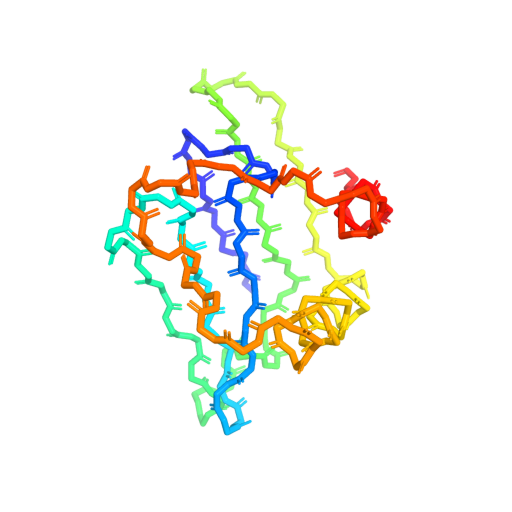 -7.978 1.806 1.00 91.88 81 GLY A C 1
ATOM 596 O O . GLY A 1 81 ? -15.458 -6.908 1.806 1.00 91.88 81 GLY A O 1
ATOM 597 N N . PHE A 1 82 ? -13.584 -8.084 2.212 1.00 94.94 82 PHE A N 1
ATOM 598 C CA . PHE A 1 82 ? -12.753 -6.907 2.430 1.00 94.94 82 PHE A CA 1
ATOM 599 C C . PHE A 1 82 ? -12.573 -6.130 1.119 1.00 94.94 82 PHE A C 1
ATOM 601 O O . PHE A 1 82 ? -12.199 -6.696 0.089 1.00 94.94 82 PHE A O 1
ATOM 608 N N . ASP A 1 83 ? -12.836 -4.828 1.183 1.00 94.06 83 ASP A N 1
ATOM 609 C CA . ASP A 1 83 ? -12.657 -3.888 0.084 1.00 94.06 83 ASP A CA 1
ATOM 610 C C . ASP A 1 83 ? -11.807 -2.706 0.578 1.00 94.06 83 ASP A C 1
ATOM 612 O O . ASP A 1 83 ? -12.299 -1.905 1.381 1.00 94.06 83 ASP A O 1
ATOM 616 N N . PRO A 1 84 ? -10.543 -2.577 0.141 1.00 93.62 84 PRO A N 1
ATOM 617 C CA . PRO A 1 84 ? -9.673 -1.480 0.562 1.00 93.62 84 PRO A CA 1
ATOM 618 C C . PRO A 1 84 ? -10.185 -0.111 0.088 1.00 93.62 84 PRO A C 1
ATOM 620 O O . PRO A 1 84 ? -9.904 0.892 0.733 1.00 93.62 84 PRO A O 1
ATOM 623 N N . THR A 1 85 ? -10.988 -0.044 -0.979 1.00 94.75 85 THR A N 1
ATOM 624 C CA . THR A 1 85 ? -11.536 1.217 -1.516 1.00 94.75 85 THR A CA 1
ATOM 625 C C . THR A 1 85 ? -12.781 1.705 -0.770 1.00 94.75 85 THR A C 1
ATOM 627 O O . THR A 1 85 ? -13.220 2.846 -0.934 1.00 94.75 85 THR A O 1
ATOM 630 N N . ALA A 1 86 ? -13.367 0.860 0.085 1.00 94.94 86 ALA A N 1
ATOM 631 C CA . ALA A 1 86 ? -14.544 1.218 0.861 1.00 94.94 86 ALA A CA 1
ATOM 632 C C . ALA A 1 86 ? -14.199 2.275 1.916 1.00 94.94 86 ALA A C 1
ATOM 634 O O . ALA A 1 86 ? -13.307 2.070 2.732 1.00 94.94 86 ALA A O 1
ATOM 635 N N . ALA A 1 87 ? -14.973 3.363 1.985 1.00 93.94 87 ALA A N 1
ATOM 636 C CA . ALA A 1 87 ? -14.765 4.462 2.941 1.00 93.94 87 ALA A CA 1
ATOM 637 C C . ALA A 1 87 ? -14.761 4.034 4.427 1.00 93.94 87 ALA A C 1
ATOM 639 O O . ALA A 1 87 ? -14.286 4.776 5.283 1.00 93.94 87 ALA A O 1
ATOM 640 N N . SER A 1 88 ? -15.279 2.842 4.750 1.00 94.19 88 SER A N 1
ATOM 641 C CA . SER A 1 88 ? -15.170 2.234 6.083 1.00 94.19 88 SER A CA 1
ATOM 642 C C . SER A 1 88 ? -13.750 1.783 6.445 1.00 94.19 88 SER A C 1
ATOM 644 O O . SER A 1 88 ? -13.489 1.524 7.616 1.00 94.19 88 SER A O 1
ATOM 646 N N . ASN A 1 89 ? -12.850 1.704 5.464 1.00 94.25 89 ASN A N 1
ATOM 647 C CA . ASN A 1 89 ? -11.468 1.254 5.586 1.00 94.25 89 ASN A CA 1
ATOM 648 C C . ASN A 1 89 ? -10.504 2.398 5.210 1.00 94.25 89 ASN A C 1
ATOM 650 O O . ASN A 1 89 ? -9.821 2.304 4.196 1.00 94.25 89 ASN A O 1
ATOM 654 N N . PRO A 1 90 ? -10.447 3.500 5.984 1.00 94.00 90 PRO A N 1
ATOM 655 C CA . PRO A 1 90 ? -9.645 4.679 5.637 1.00 94.00 90 PRO A CA 1
ATOM 656 C C . PRO A 1 90 ? -8.128 4.460 5.744 1.00 94.00 90 PRO A C 1
ATOM 658 O O . PRO A 1 90 ? -7.363 5.266 5.228 1.00 94.00 90 PRO A O 1
ATOM 661 N N . SER A 1 91 ? -7.692 3.402 6.430 1.00 95.56 91 SER A N 1
ATOM 662 C CA . SER A 1 91 ? -6.288 3.021 6.587 1.00 95.56 91 SER A CA 1
ATOM 663 C C . SER A 1 91 ? -6.174 1.532 6.921 1.00 95.56 91 SER A C 1
ATOM 665 O O . SER A 1 91 ? -7.156 0.888 7.310 1.00 95.56 91 SER A O 1
ATOM 667 N N . ILE A 1 92 ? -4.973 0.972 6.789 1.00 95.75 92 ILE A N 1
ATOM 668 C CA . ILE A 1 92 ? -4.663 -0.388 7.238 1.00 95.75 92 ILE A CA 1
ATOM 669 C C . ILE A 1 92 ? -4.666 -0.407 8.772 1.00 95.75 92 ILE A C 1
ATOM 671 O O . ILE A 1 92 ? -3.993 0.393 9.416 1.00 95.75 92 ILE A O 1
ATOM 675 N N . THR A 1 93 ? -5.433 -1.322 9.367 1.00 94.94 93 THR A N 1
ATOM 676 C CA . THR A 1 93 ? -5.546 -1.470 10.832 1.00 94.94 93 THR A CA 1
ATOM 677 C C . THR A 1 93 ? -5.166 -2.860 11.336 1.00 94.94 93 THR A C 1
ATOM 679 O O . THR A 1 93 ? -4.982 -3.049 12.539 1.00 94.94 93 THR A O 1
ATOM 682 N N . ASP A 1 94 ? -5.023 -3.834 10.436 1.00 95.94 94 ASP A N 1
ATOM 683 C CA . ASP A 1 94 ? -4.576 -5.177 10.788 1.00 95.94 94 ASP A CA 1
ATOM 684 C C . ASP A 1 94 ? -3.098 -5.167 11.194 1.00 95.94 94 ASP A C 1
ATOM 686 O O . ASP A 1 94 ? -2.244 -4.655 10.470 1.00 95.94 94 ASP A O 1
ATOM 690 N N . ALA A 1 95 ? -2.787 -5.751 12.351 1.00 95.38 95 ALA A N 1
ATOM 691 C CA . ALA A 1 95 ? -1.444 -5.707 12.921 1.00 95.38 95 ALA A CA 1
ATOM 692 C C . ALA A 1 95 ? -0.406 -6.471 12.082 1.00 95.38 95 ALA A C 1
ATOM 694 O O . ALA A 1 95 ? 0.758 -6.073 12.033 1.00 95.38 95 ALA A O 1
ATOM 695 N N . THR A 1 96 ? -0.803 -7.566 11.427 1.00 94.62 96 THR A N 1
ATOM 696 C CA . THR A 1 96 ? 0.102 -8.359 10.589 1.00 94.62 96 THR A CA 1
ATOM 697 C C . THR A 1 96 ? 0.417 -7.620 9.297 1.00 94.62 96 THR A C 1
ATOM 699 O O . THR A 1 96 ? 1.583 -7.548 8.907 1.00 94.62 96 THR A O 1
ATOM 702 N N . VAL A 1 97 ? -0.592 -7.016 8.666 1.00 96.00 97 VAL A N 1
ATOM 703 C CA . VAL A 1 97 ? -0.374 -6.207 7.462 1.00 96.00 97 VAL A CA 1
ATOM 704 C C . VAL A 1 97 ? 0.409 -4.934 7.788 1.00 96.00 97 VAL A C 1
ATOM 706 O O . VAL A 1 97 ? 1.352 -4.620 7.070 1.00 96.00 97 VAL A O 1
ATOM 709 N N . LEU A 1 98 ? 0.109 -4.244 8.894 1.00 95.94 98 LEU A N 1
ATOM 710 C CA . LEU A 1 98 ? 0.873 -3.067 9.334 1.00 95.94 98 LEU A CA 1
ATOM 711 C C . LEU A 1 98 ? 2.352 -3.389 9.565 1.00 95.94 98 LEU A C 1
ATOM 713 O O . LEU A 1 98 ? 3.218 -2.650 9.108 1.00 95.94 98 LEU A O 1
ATOM 717 N N . ALA A 1 99 ? 2.659 -4.520 10.203 1.00 94.94 99 ALA A N 1
ATOM 718 C CA . ALA A 1 99 ? 4.044 -4.947 10.368 1.00 94.94 99 ALA A CA 1
ATOM 719 C C . ALA A 1 99 ? 4.735 -5.191 9.014 1.00 94.94 99 ALA A C 1
ATOM 721 O O . ALA A 1 99 ? 5.908 -4.861 8.853 1.00 94.94 99 ALA A O 1
ATOM 722 N N . ALA A 1 100 ? 4.024 -5.747 8.027 1.00 95.44 100 ALA A N 1
ATOM 723 C CA . ALA A 1 100 ? 4.558 -5.909 6.676 1.00 95.44 100 ALA A CA 1
ATOM 724 C C . ALA A 1 100 ? 4.800 -4.555 5.988 1.00 95.44 100 ALA A C 1
ATOM 726 O O . ALA A 1 100 ? 5.840 -4.390 5.355 1.00 95.44 100 ALA A O 1
ATOM 727 N N . VAL A 1 101 ? 3.893 -3.584 6.153 1.00 95.00 101 VAL A N 1
ATOM 728 C CA . VAL A 1 101 ? 4.070 -2.202 5.675 1.00 95.00 101 VAL A CA 1
ATOM 729 C C . VAL A 1 101 ? 5.344 -1.615 6.284 1.00 95.00 101 VAL A C 1
ATOM 731 O O . VAL A 1 101 ? 6.271 -1.281 5.554 1.00 95.00 101 VAL A O 1
ATOM 734 N N . HIS A 1 102 ? 5.460 -1.572 7.611 1.00 93.06 102 HIS A N 1
ATOM 735 C CA . HIS A 1 102 ? 6.618 -0.962 8.281 1.00 93.06 102 HIS A CA 1
ATOM 736 C C . HIS A 1 102 ? 7.955 -1.648 7.967 1.00 93.06 102 HIS A C 1
ATOM 738 O O . HIS A 1 102 ? 8.995 -1.010 8.060 1.00 93.06 102 HIS A O 1
ATOM 744 N N . ASN A 1 103 ? 7.945 -2.931 7.593 1.00 92.88 103 ASN A N 1
ATOM 745 C CA . ASN A 1 103 ? 9.152 -3.642 7.162 1.00 92.88 103 ASN A CA 1
ATOM 746 C C . ASN A 1 103 ? 9.513 -3.400 5.689 1.00 92.88 103 ASN A C 1
ATOM 748 O O . ASN A 1 103 ? 10.674 -3.553 5.317 1.00 92.88 103 ASN A O 1
ATOM 752 N N . ALA A 1 104 ? 8.52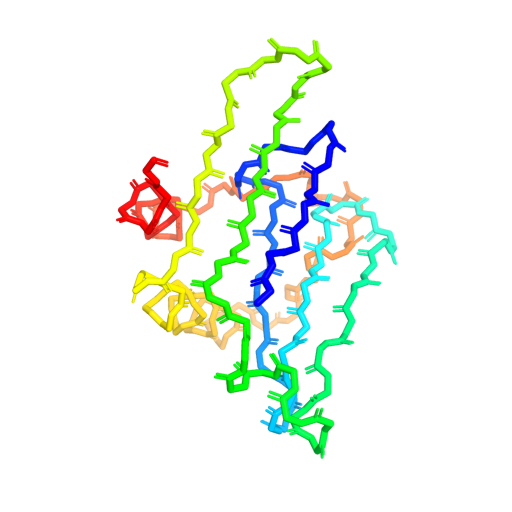6 -3.105 4.842 1.00 92.56 104 ALA A N 1
ATOM 753 C CA . ALA A 1 104 ? 8.730 -2.919 3.410 1.00 92.56 104 ALA A CA 1
ATOM 754 C C . ALA A 1 104 ? 9.140 -1.481 3.062 1.00 92.56 104 ALA A C 1
ATOM 756 O O . ALA A 1 104 ? 9.932 -1.277 2.139 1.00 92.56 104 ALA A O 1
ATOM 757 N N . TRP A 1 105 ? 8.597 -0.504 3.790 1.00 92.19 105 TRP A N 1
ATOM 758 C CA . TRP A 1 105 ? 8.870 0.916 3.597 1.00 92.19 105 TRP A CA 1
ATOM 759 C C . TRP A 1 105 ? 10.069 1.374 4.439 1.00 92.19 105 TRP A C 1
ATOM 761 O O . TRP A 1 105 ? 10.175 1.004 5.609 1.00 92.19 105 TRP A O 1
ATOM 771 N N . HIS A 1 106 ? 10.966 2.172 3.853 1.00 88.69 106 HIS A N 1
ATOM 772 C CA . HIS A 1 106 ? 12.175 2.697 4.504 1.00 88.69 106 HIS A CA 1
ATOM 773 C C . HIS A 1 106 ? 12.479 4.150 4.126 1.00 88.69 106 HIS A C 1
ATOM 775 O O . HIS A 1 106 ? 11.936 4.627 3.100 1.00 88.69 106 HIS A O 1
#

Secondary structure (DSSP, 8-state):
-EEEEET--GGGEEEEEETTEEEEEETTSS-EEEE-GGGSHHHH--EEEEESSTTSPEEEESTTHHHHHHHHHHHHHHSTT--TTSTT-SS---HHHHHHHHHH--

pLDDT: mean 89.24, std 8.52, range [58.53, 96.81]

Organism: NCBI:txid28092

Radius of gyration: 13.02 Å; Cα contacts (8 Å, |Δi|>4): 196; chains: 1; bounding box: 28×33×34 Å

Nearest PDB structures (foldseek):
  3god-assembly1_A  TM=3.915E-01  e=1.939E+00  Pseudomonas aeruginosa UCBPP-PA14
  3k6q-assembly2_D  TM=3.549E-01  e=3.001E+00  Syntrophomonas wolfei subsp. wolfei str. Goettingen G311
  7ml7-assembly1_A  TM=6.743E-01  e=8.145E+00  Clostridioides difficile
  2ya3-assembly1_E  TM=4.349E-01  e=5.262E+00  Rattus norvegicus

Solvent-accessible surface area (backbone atoms only — not comparable to full-atom values): 5746 Å² total; per-residue (Å²): 85,73,48,79,41,78,62,33,48,72,58,27,55,44,50,41,76,57,90,78,22,44,35,41,34,34,30,26,31,91,52,68,48,74,45,50,45,90,71,48,48,55,83,45,48,62,34,40,33,28,18,52,39,94,92,48,71,68,36,37,30,42,88,29,44,66,59,34,32,48,46,44,47,53,50,47,70,76,36,82,85,73,54,59,45,38,66,92,30,58,47,70,79,54,69,69,51,46,53,39,46,65,71,23,44,88

Mean predicted aligned error: 4.17 Å

Foldseek 3Di:
DEAEAELADLQQWAWEDDPNWIKIDGALAPDIDIGDPVVCCVVVHQWYWYANHVVHDIKIFGVLVVVLNVQRVVVCVVPPPDDRNRNVTNGHDDPSSVVSSVVRID

Sequence (106 aa):
GVLELGGVSEENVWFKRVGDDLQVELMGTSDKITILSENSYWNELGAITTTASPGGTTAQVDSGLNQLIQAMADFTAANPGFDPTAASNPSITDATVLAAVHNAWH

=== Feature glossary ===
Each block in this record encodes a different view of the same protein. In brief:

Predicted aligned error. PAE(i, j) answers: if I align the predicted and true structures on residue i, how far off (in Å) do I expect residue j to be? A block-diagonal PAE matrix with low values on the blocks and high values off-diagonal is the signature of a multi-domain protein with confidently predicted domains but uncertain inter-domain orientation.

Contact-map, Ramachandran, and PAE plots. Plot images: a contact map (which residues are close in 3D, as an N×N binary image), a Ramachandran scatter (backbone torsion angles, revealing secondary-structure composition at a glance), and — for AlphaFold structures — a PAE heatmap (pairwise prediction confidence).

Backbone torsions (φ/ψ). φ (phi) and ψ (psi) are the two rotatable backbone dihedrals per residue: φ is the C(i-1)–N–Cα–C torsion, ψ is the N–Cα–C–N(i+1) torsion, both in degrees on (−180°, 180°]. α-helical residues cluster near (−60°, −45°); β-strand residues near (−120°, +130°). A Ramachandran plot is simply a scatter of (φ, ψ) for every residue.

Foldseek 3Di. A 3Di character summarizes, for each residue, the relative orientation of the Cα frame of its nearest spatial neighbor. Because it encodes fold topology rather than chemistry, 3Di alignments detect remote structural similarity that sequence alignment misses.

Radius of gyration, Cα contacts, bounding box. Three whole-structure scalars: the radius of gyration (RMS distance of Cα from centroid, in Å), the count of Cα–Cα contacts (pairs closer than 8 Å and separated by more than four residues in sequence — i.e. tertiary, not local, contacts), and the bounding-box dimensions. Together they distinguish compact globular folds from extended fibres or disordered chains.

Sequence. Sequence gives the chain of amino acids in standard one-letter code (A=alanine, C=cysteine, …, Y=tyrosine), read N→C. It is the only feature that is directly encoded by the gene; all structural features are derived from the folded form of this sequence.

mmCIF coordinates. Atomic coordinates in PDBx/mmCIF format — the same representation the Protein Data Bank distributes. Each line of the _atom_site loop places one backbone atom in Cartesian space (units: ångströms, origin: arbitrary).

Secondary structure (3-state, P-SEA). Three-state secondary structure (P-SEA) collapses the eight DSSP classes into helix (a), strand (b), and coil (c). P-SEA assigns these from Cα geometry alone — distances and angles — without requiring backbone oxygens, so it works on any Cα trace.

InterPro / GO / CATH / organism. Functional annotations link the protein to curated databases. InterPro entries identify conserved domains and families by matching the sequence against member-database signatures (Pfam, PROSITE, CDD, …). Gene Ontology (GO) terms describe molecular function, biological process, and cellular component in a controlled vocabulary. CATH places the structure in a hier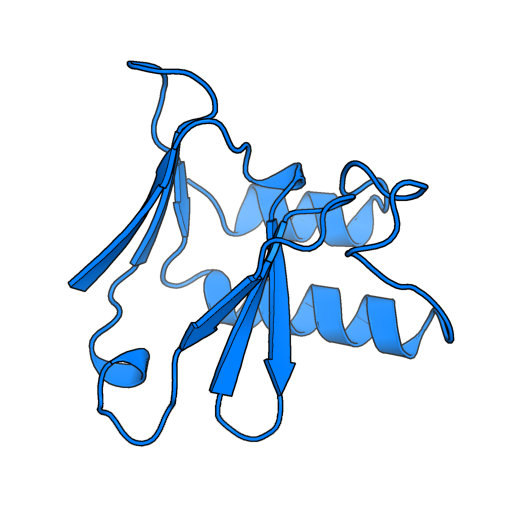archical fold classification (Class/Architecture/Topology/Homologous-superfamily). The organism is the source species.

B-factor. B-factor (Debye–Waller factor) reflects atomic displacement in the crystal lattice. It is an experimental observable (units Å²), not a prediction; low values mean the atom is pinned down, high values mean it moves or is heterogeneous across the crystal.

Rendered structure images. Structure images are PyMOL renders from six orthogonal camera directions. Cartoon representation draws helices as coils and strands as arrows; sticks shows the backbone as bonds; surface shows the solvent-excluded envelope. Rainbow coloring maps sequence position to hue (blue→red, N→C); chain coloring assigns a distinct color per polypeptide.

Solvent-accessible surface area. Solvent-accessible surface area (SASA) is the area in Å² traced out by the centre of a 1.4 Å probe sphere (a water molecule) rolled over the protein's van der Waals surface (Shrake–Rupley / Lee–Richards construction). Buried residues have near-zero SASA; fully exposed residues can exceed 200 Å². The total SASA scales roughly with the number of surface residues.

Secondary structure (8-state, DSSP). The SS8 string is DSSP's per-residue secondary-structure call. α-helix (H) means an i→i+4 H-bond ladder; β-strand (E) means the residue participates in a β-sheet; 3₁₀ (G) and π (I) are tighter and wider helices; T/S are turns/bends; '-' is loop.

pLDDT. For AlphaFold models, the B-factor field carries pLDDT — the model's own estimate of local accuracy on a 0–100 scale. Regions with pLDDT<50 should be treated as essentially unmodeled; they often correspond to intrinsically disordered segments.

Nearest PDB structures. Nearest PDB neighbors are the top structural matches found by Foldseek when searching this structure against the entire Protein Data Bank. Each hit reports a TM-score (0 to 1; >0.5 almost always implies the same fold) and an E-value. These are *structural* homologs — they may share no detectable sequence similarity.